Protein AF-A0A3D8U0X0-F1 (afdb_monomer_lite)

Structure (mmCIF, N/CA/C/O backbone):
data_AF-A0A3D8U0X0-F1
#
_entry.id   AF-A0A3D8U0X0-F1
#
loop_
_atom_site.group_PDB
_atom_site.id
_atom_site.type_symbol
_atom_site.label_atom_id
_atom_site.label_alt_id
_atom_site.label_comp_id
_atom_site.label_asym_id
_atom_site.label_entity_id
_atom_site.label_seq_id
_atom_site.pdbx_PDB_ins_code
_atom_site.Cartn_x
_atom_site.Cartn_y
_atom_site.Cartn_z
_atom_site.occupancy
_atom_site.B_iso_or_equiv
_atom_site.auth_seq_id
_atom_site.auth_comp_id
_atom_site.auth_asym_id
_atom_site.auth_atom_id
_atom_site.pdbx_PDB_model_num
ATOM 1 N N . MET A 1 1 ? -2.943 14.953 -5.532 1.00 78.38 1 MET A N 1
ATOM 2 C CA . MET A 1 1 ? -3.248 13.685 -4.848 1.00 78.38 1 MET A CA 1
ATOM 3 C C . MET A 1 1 ? -2.193 12.671 -5.241 1.00 78.38 1 MET A C 1
ATOM 5 O O . MET A 1 1 ? -1.965 12.477 -6.431 1.00 78.38 1 MET A O 1
ATOM 9 N N . THR A 1 2 ? -1.502 12.119 -4.258 1.00 90.06 2 THR A N 1
ATOM 10 C CA . THR A 1 2 ? -0.476 11.087 -4.403 1.00 90.06 2 THR A CA 1
ATOM 11 C C . THR A 1 2 ? -1.114 9.706 -4.557 1.00 90.06 2 THR A C 1
ATOM 13 O O . THR A 1 2 ? -2.301 9.524 -4.270 1.00 90.06 2 THR A O 1
ATOM 16 N N . PHE A 1 3 ? -0.327 8.721 -4.997 1.00 90.62 3 PHE A N 1
ATOM 17 C CA . PHE A 1 3 ? -0.731 7.311 -4.988 1.00 90.62 3 PHE A CA 1
ATOM 18 C C . PHE A 1 3 ? -1.264 6.881 -3.614 1.00 90.62 3 PHE A C 1
ATOM 20 O O . PHE A 1 3 ? -2.337 6.282 -3.542 1.00 90.62 3 PHE A O 1
ATOM 27 N N . THR A 1 4 ? -0.552 7.229 -2.538 1.00 92.94 4 THR A N 1
ATOM 28 C CA . THR A 1 4 ? -0.923 6.878 -1.162 1.00 92.94 4 THR A CA 1
ATOM 29 C C . THR A 1 4 ? -2.285 7.455 -0.796 1.00 92.94 4 THR A C 1
ATOM 31 O O . THR A 1 4 ? -3.192 6.691 -0.484 1.00 92.94 4 THR A O 1
ATOM 34 N N . GLU A 1 5 ? -2.474 8.770 -0.954 1.00 92.56 5 GLU A N 1
ATOM 35 C CA . GLU A 1 5 ? -3.747 9.440 -0.640 1.00 92.56 5 GLU A CA 1
ATOM 36 C C . GLU A 1 5 ? -4.920 8.854 -1.445 1.00 92.56 5 GLU A C 1
ATOM 38 O O . GLU A 1 5 ? -6.023 8.672 -0.927 1.00 92.56 5 GLU A O 1
ATOM 43 N N . LYS A 1 6 ? -4.692 8.534 -2.729 1.00 91.94 6 LYS A N 1
ATOM 44 C CA . LYS A 1 6 ? -5.715 7.921 -3.585 1.00 91.94 6 LYS A CA 1
ATOM 45 C C . LYS A 1 6 ? -6.076 6.519 -3.113 1.00 91.94 6 LYS A C 1
ATOM 47 O O . LYS A 1 6 ? -7.258 6.188 -3.060 1.00 91.94 6 LYS A O 1
ATOM 52 N N . THR A 1 7 ? -5.077 5.709 -2.792 1.00 91.75 7 THR A N 1
ATOM 53 C CA . THR A 1 7 ? -5.253 4.316 -2.371 1.00 91.75 7 THR A CA 1
ATOM 54 C C . THR A 1 7 ? -5.945 4.245 -1.013 1.00 91.75 7 THR A C 1
ATOM 56 O O . THR A 1 7 ? -6.940 3.540 -0.876 1.00 91.75 7 THR A O 1
ATOM 59 N N . GLU A 1 8 ? -5.508 5.052 -0.048 1.00 94.19 8 GLU A N 1
ATOM 60 C CA . GLU A 1 8 ? -6.132 5.179 1.274 1.00 94.19 8 GLU A CA 1
ATOM 61 C C . GLU A 1 8 ? -7.619 5.523 1.173 1.00 94.19 8 GLU A C 1
ATOM 63 O O . GLU A 1 8 ? -8.465 4.810 1.714 1.00 94.19 8 GLU A O 1
ATOM 68 N N . ARG A 1 9 ? -7.955 6.549 0.381 1.00 92.50 9 ARG A N 1
ATOM 69 C CA . ARG A 1 9 ? -9.348 6.940 0.137 1.00 92.50 9 ARG A CA 1
ATOM 70 C C . ARG A 1 9 ? -10.160 5.845 -0.557 1.00 92.50 9 ARG A C 1
ATOM 72 O O . ARG A 1 9 ? -11.339 5.690 -0.263 1.00 92.50 9 ARG A O 1
ATOM 79 N N . THR A 1 10 ? -9.549 5.119 -1.491 1.00 91.19 10 THR A N 1
ATOM 80 C CA . THR A 1 10 ? -10.229 4.090 -2.294 1.00 91.19 10 THR A CA 1
ATOM 81 C C . THR A 1 10 ? -10.564 2.853 -1.463 1.00 91.19 10 THR A C 1
ATOM 83 O O . THR A 1 10 ? -11.656 2.309 -1.591 1.00 91.19 10 THR A O 1
ATOM 86 N N . PHE A 1 11 ? -9.649 2.424 -0.590 1.00 91.12 11 PHE A N 1
ATOM 87 C CA . PHE A 1 11 ? -9.812 1.221 0.234 1.00 91.12 11 PHE A CA 1
ATOM 88 C C . PHE A 1 11 ? -10.294 1.499 1.660 1.00 91.12 11 PHE A C 1
ATOM 90 O O . PHE A 1 11 ? -10.452 0.560 2.438 1.00 91.12 11 PHE A O 1
ATOM 97 N N . ASN A 1 12 ? -10.539 2.768 2.000 1.00 92.94 12 ASN A N 1
ATOM 98 C CA . ASN A 1 12 ? -10.879 3.215 3.350 1.00 92.94 12 ASN A CA 1
ATOM 99 C C . ASN A 1 12 ? -9.861 2.720 4.400 1.00 92.94 12 ASN A C 1
ATOM 101 O O . ASN A 1 12 ? -10.216 2.147 5.432 1.00 92.94 12 ASN A O 1
ATOM 105 N N . VAL A 1 13 ? -8.577 2.910 4.091 1.00 93.38 13 VAL A N 1
ATOM 106 C CA . VAL A 1 13 ? -7.425 2.598 4.955 1.00 93.38 13 VAL A CA 1
ATOM 107 C C . VAL A 1 13 ? -6.610 3.865 5.196 1.00 93.38 13 VAL A C 1
ATOM 109 O O . VAL A 1 13 ? -6.821 4.873 4.526 1.00 93.38 13 VAL A O 1
ATOM 112 N N . SER A 1 14 ? -5.670 3.833 6.135 1.00 95.06 14 SER A N 1
ATOM 113 C CA . SER A 1 14 ? -4.786 4.970 6.420 1.00 95.06 14 SER A CA 1
ATOM 114 C C . SER A 1 14 ? -3.357 4.528 6.721 1.00 95.06 14 SER A C 1
ATOM 116 O O . SER A 1 14 ? -3.084 3.341 6.879 1.00 95.06 14 SER A O 1
ATOM 118 N N . HIS A 1 15 ? -2.425 5.480 6.785 1.00 95.12 15 HIS A N 1
ATOM 119 C CA . HIS A 1 15 ? -1.002 5.233 7.027 1.00 95.12 15 HIS A CA 1
ATOM 120 C C . HIS A 1 15 ? -0.385 4.183 6.088 1.00 95.12 15 HIS A C 1
ATOM 122 O O . HIS A 1 15 ? 0.484 3.417 6.509 1.00 95.12 15 HIS A O 1
ATOM 128 N N . LEU A 1 16 ? -0.821 4.143 4.827 1.00 95.00 16 LEU A N 1
ATOM 129 C CA . LEU A 1 16 ? -0.270 3.239 3.825 1.00 95.00 16 LEU A CA 1
ATOM 130 C C . LEU A 1 16 ? 1.201 3.587 3.562 1.00 95.00 16 LEU A C 1
ATOM 132 O O . LEU A 1 16 ? 1.561 4.725 3.248 1.00 95.00 16 LEU A O 1
ATOM 136 N N . ARG A 1 17 ? 2.058 2.577 3.668 1.00 94.62 17 ARG A N 1
ATOM 137 C CA . ARG A 1 17 ? 3.500 2.651 3.433 1.00 94.62 17 ARG A CA 1
ATOM 138 C C . ARG A 1 17 ? 3.930 1.463 2.595 1.00 94.62 17 ARG A C 1
ATOM 140 O O . ARG A 1 17 ? 3.450 0.361 2.812 1.00 94.62 17 ARG A O 1
ATOM 147 N N . CYS A 1 18 ? 4.842 1.693 1.664 1.00 94.25 18 CYS A N 1
ATOM 148 C CA . CYS A 1 18 ? 5.496 0.633 0.912 1.00 94.25 18 CYS A CA 1
ATOM 149 C C . CYS A 1 18 ? 6.816 0.328 1.620 1.00 94.25 18 CYS A C 1
ATOM 151 O O . CYS A 1 18 ? 7.521 1.263 1.997 1.00 94.25 18 CYS A O 1
ATOM 153 N N . GLU A 1 19 ? 7.154 -0.947 1.779 1.00 90.81 19 GLU A N 1
ATOM 154 C CA . GLU A 1 19 ? 8.343 -1.399 2.525 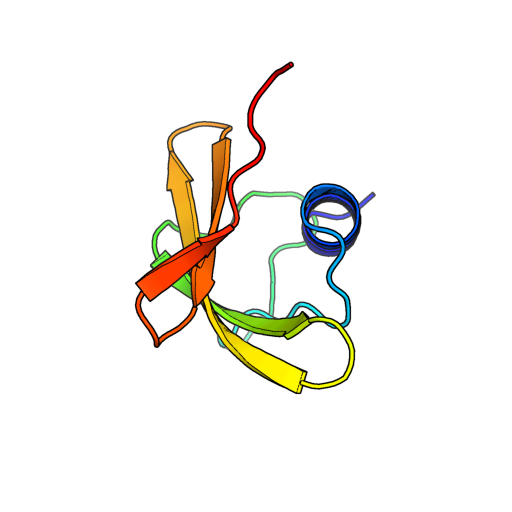1.00 90.81 19 GLU A CA 1
ATOM 155 C C . GLU A 1 19 ? 9.654 -1.217 1.729 1.00 90.81 19 GLU A C 1
ATOM 157 O O . GLU A 1 19 ? 10.741 -1.546 2.199 1.00 90.81 19 GLU A O 1
ATOM 162 N N . ASN A 1 20 ? 9.574 -0.645 0.525 1.00 84.38 20 ASN A N 1
ATOM 163 C CA . ASN A 1 20 ? 10.738 -0.259 -0.266 1.00 84.38 20 ASN A CA 1
ATOM 164 C C . ASN A 1 20 ? 11.520 0.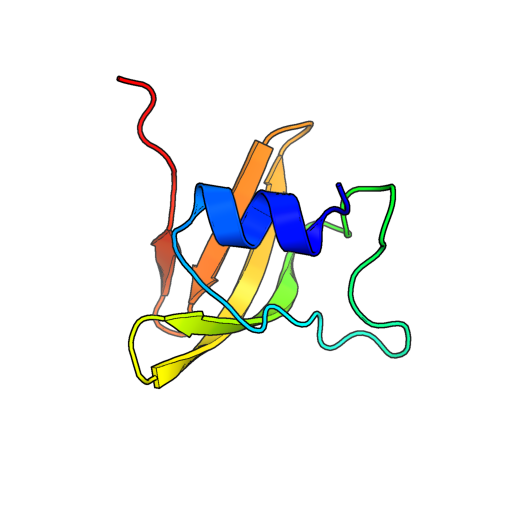885 0.402 1.00 84.38 20 ASN A C 1
ATOM 166 O O . ASN A 1 20 ? 10.940 1.776 1.018 1.00 84.38 20 ASN A O 1
ATOM 170 N N . ILE A 1 21 ? 12.839 0.926 0.176 1.00 74.06 21 ILE A N 1
ATOM 171 C CA . ILE A 1 21 ? 13.772 1.925 0.747 1.00 74.06 21 ILE A CA 1
ATOM 172 C C . ILE A 1 21 ? 13.316 3.380 0.493 1.00 74.06 21 ILE A C 1
ATOM 174 O O . ILE A 1 21 ? 13.572 4.263 1.307 1.00 74.06 21 ILE A O 1
ATOM 178 N N . GLY A 1 22 ? 12.614 3.636 -0.617 1.00 80.81 22 GLY A N 1
ATOM 179 C CA . GLY A 1 22 ? 12.078 4.955 -0.980 1.00 80.81 22 GLY A CA 1
ATOM 180 C C . GLY A 1 22 ? 10.621 5.218 -0.575 1.00 80.81 22 GLY A C 1
ATOM 181 O O . GLY A 1 22 ? 10.080 6.261 -0.940 1.00 80.81 22 GLY A O 1
ATOM 182 N N . GLY A 1 23 ? 9.963 4.292 0.128 1.00 87.38 23 GLY A N 1
ATOM 183 C CA . GLY A 1 23 ? 8.527 4.348 0.397 1.00 87.38 23 GLY A CA 1
ATOM 184 C C . GLY A 1 23 ? 7.672 4.175 -0.864 1.00 87.38 23 GLY A C 1
ATOM 185 O O . GLY A 1 23 ? 8.133 3.680 -1.897 1.00 87.38 23 GLY A O 1
ATOM 186 N N . CYS A 1 24 ? 6.393 4.559 -0.783 1.00 89.25 24 CYS A N 1
ATOM 187 C CA . CYS A 1 24 ? 5.514 4.494 -1.949 1.00 89.25 24 CYS A CA 1
ATOM 188 C C . CYS A 1 24 ? 5.833 5.618 -2.948 1.00 89.25 24 CYS A C 1
ATOM 190 O O . CYS A 1 24 ? 5.989 6.773 -2.540 1.00 89.25 24 CYS A O 1
ATOM 192 N N . PRO A 1 25 ? 5.866 5.329 -4.262 1.00 88.19 25 PRO A N 1
ATOM 193 C CA . PRO A 1 25 ? 6.002 6.368 -5.272 1.00 88.19 25 PRO A CA 1
ATOM 194 C C . PRO A 1 25 ? 4.828 7.350 -5.200 1.00 88.19 25 PRO A C 1
ATOM 196 O O . PRO A 1 25 ? 3.677 6.953 -5.080 1.00 88.19 25 PRO A O 1
ATOM 199 N N . SER A 1 26 ? 5.101 8.649 -5.314 1.00 84.88 26 SER A N 1
ATOM 200 C CA . SER A 1 26 ? 4.066 9.679 -5.151 1.00 84.88 26 SER A CA 1
ATOM 201 C C . SER A 1 26 ? 3.205 9.889 -6.401 1.00 84.88 26 SER A C 1
ATOM 203 O O . SER A 1 26 ? 1.996 10.080 -6.280 1.00 84.88 26 SER A O 1
ATOM 205 N N . LYS A 1 27 ? 3.811 9.864 -7.598 1.00 84.12 27 LYS A N 1
ATOM 206 C CA . LYS A 1 27 ? 3.162 10.217 -8.880 1.00 84.12 27 LYS A CA 1
ATOM 207 C C . LYS A 1 27 ? 2.923 9.044 -9.836 1.00 84.12 27 LYS A C 1
ATOM 209 O O . LYS A 1 27 ? 2.296 9.239 -10.871 1.00 84.12 27 LYS A O 1
ATOM 214 N N . LYS A 1 28 ? 3.439 7.855 -9.525 1.00 87.94 28 LYS A N 1
ATOM 215 C CA . LYS A 1 28 ? 3.317 6.650 -10.358 1.00 87.94 28 LYS A CA 1
ATOM 216 C C . LYS A 1 28 ? 2.804 5.483 -9.525 1.00 87.94 28 LYS A C 1
ATOM 218 O O . LYS A 1 28 ? 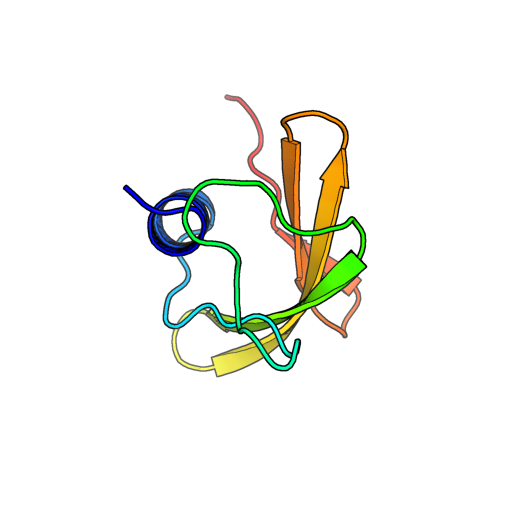2.874 5.539 -8.299 1.00 87.94 28 LYS A O 1
ATOM 223 N N . LEU A 1 29 ? 2.311 4.447 -10.195 1.00 90.44 29 LEU A N 1
ATOM 224 C CA . LEU A 1 29 ? 2.010 3.181 -9.537 1.00 90.44 29 LEU A CA 1
ATOM 225 C C . LEU A 1 29 ? 3.321 2.519 -9.069 1.00 90.44 29 LEU A C 1
ATOM 227 O O . LEU A 1 29 ? 4.350 2.672 -9.740 1.00 90.44 29 LEU A O 1
ATOM 231 N N . PRO A 1 30 ? 3.316 1.843 -7.909 1.00 91.69 30 PRO A N 1
ATOM 232 C CA . PRO A 1 30 ? 4.403 0.953 -7.526 1.00 91.69 30 PRO A CA 1
ATOM 233 C C . PRO A 1 30 ? 4.453 -0.268 -8.456 1.00 91.69 30 PRO A C 1
ATOM 235 O O . PRO A 1 30 ? 3.571 -0.465 -9.290 1.00 91.69 30 PRO A O 1
ATOM 238 N N . GLU A 1 31 ? 5.501 -1.075 -8.330 1.00 92.88 31 GLU A N 1
ATOM 239 C CA . GLU A 1 31 ? 5.585 -2.353 -9.041 1.00 92.88 31 GLU A CA 1
ATOM 240 C C . GLU A 1 31 ? 4.530 -3.328 -8.500 1.00 92.88 31 GLU A C 1
ATOM 242 O O . GLU A 1 31 ? 4.139 -3.241 -7.328 1.00 92.88 31 GLU A O 1
ATOM 247 N N . ASP A 1 32 ? 4.061 -4.253 -9.342 1.00 92.06 32 ASP A N 1
ATOM 248 C CA . ASP A 1 32 ? 3.168 -5.317 -8.882 1.00 92.06 32 ASP A CA 1
ATOM 249 C C . ASP A 1 32 ? 3.822 -6.105 -7.738 1.00 92.06 32 ASP A C 1
ATOM 251 O O . ASP A 1 32 ? 5.036 -6.312 -7.712 1.00 92.06 32 ASP A O 1
ATOM 255 N N . ARG A 1 33 ? 3.003 -6.519 -6.769 1.00 92.50 33 ARG A N 1
ATOM 256 C CA . ARG A 1 33 ? 3.416 -7.187 -5.525 1.00 92.50 33 ARG A CA 1
ATOM 257 C C . ARG A 1 33 ? 4.381 -6.387 -4.648 1.00 92.50 33 ARG A C 1
ATOM 259 O O . ARG A 1 33 ? 5.067 -6.977 -3.815 1.00 92.50 33 ARG A O 1
ATOM 266 N N . THR A 1 34 ? 4.405 -5.058 -4.759 1.00 94.25 34 THR A N 1
ATOM 267 C CA . THR A 1 34 ? 5.153 -4.217 -3.812 1.00 94.25 34 THR A CA 1
ATOM 268 C C . THR A 1 34 ? 4.661 -4.471 -2.387 1.00 94.25 34 THR A C 1
ATOM 270 O O . THR A 1 34 ? 3.473 -4.310 -2.103 1.00 94.25 34 THR A O 1
ATOM 273 N N . GLU A 1 35 ? 5.567 -4.854 -1.486 1.00 95.44 35 GLU A N 1
ATOM 274 C CA . GLU A 1 35 ? 5.247 -5.027 -0.069 1.00 95.44 35 GLU A CA 1
ATOM 275 C C . GLU A 1 35 ? 4.791 -3.706 0.550 1.00 95.44 35 GLU A C 1
ATOM 277 O O . GLU A 1 35 ? 5.378 -2.644 0.312 1.00 95.44 35 GLU A O 1
ATOM 282 N N . ALA A 1 36 ? 3.740 -3.774 1.359 1.00 95.56 36 ALA A N 1
ATOM 283 C CA . ALA A 1 36 ? 3.155 -2.609 1.990 1.00 95.56 36 ALA A CA 1
ATOM 284 C C . ALA A 1 36 ? 2.538 -2.929 3.350 1.00 95.56 36 ALA A C 1
ATOM 286 O O . ALA A 1 36 ? 2.117 -4.053 3.627 1.00 95.56 36 ALA A O 1
ATOM 287 N N . THR A 1 37 ? 2.427 -1.892 4.168 1.00 95.50 37 THR A N 1
ATOM 288 C CA . THR A 1 37 ? 1.723 -1.902 5.445 1.00 95.50 37 THR A CA 1
ATOM 289 C C . THR A 1 37 ? 0.708 -0.765 5.461 1.00 95.50 37 THR A C 1
ATOM 291 O O . THR A 1 37 ? 1.010 0.341 5.018 1.00 95.50 37 THR A O 1
ATOM 294 N N . TRP A 1 38 ? -0.495 -1.008 5.973 1.00 95.44 38 TRP A N 1
ATOM 295 C CA . TRP A 1 38 ? -1.528 0.018 6.156 1.00 95.44 38 TRP A CA 1
ATOM 296 C C . TRP A 1 38 ? -2.318 -0.218 7.441 1.00 95.44 38 TRP A C 1
ATOM 298 O O . TRP A 1 38 ? -2.353 -1.323 7.976 1.00 95.44 38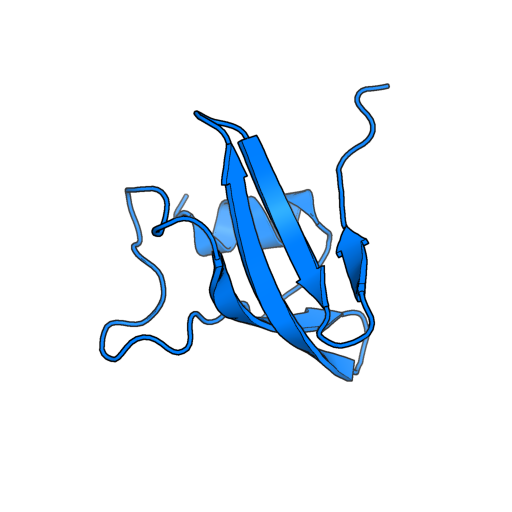 TRP A O 1
ATOM 308 N N . LEU A 1 39 ? -2.971 0.823 7.942 1.00 94.94 39 LEU A N 1
ATOM 309 C CA . LEU A 1 39 ? -3.917 0.759 9.044 1.00 94.94 39 LEU A CA 1
ATOM 310 C C . LEU A 1 39 ? -5.326 0.517 8.489 1.00 94.94 39 LEU A C 1
ATOM 312 O O . LEU A 1 39 ? -5.845 1.303 7.697 1.00 94.94 39 LEU A O 1
ATOM 316 N N . GLN A 1 40 ? -5.958 -0.570 8.925 1.00 91.31 40 GLN A N 1
ATOM 317 C CA . GLN A 1 40 ? -7.360 -0.868 8.650 1.00 91.31 40 GLN A CA 1
ATOM 318 C C . GLN A 1 40 ? -8.134 -0.876 9.970 1.00 91.31 40 GLN A C 1
ATOM 320 O O . GLN A 1 40 ? -7.909 -1.720 10.844 1.00 91.31 40 GLN A O 1
ATOM 325 N N . GLY A 1 41 ? -9.033 0.095 10.143 1.00 89.06 41 GLY A N 1
ATOM 326 C CA . GLY A 1 41 ? -9.652 0.354 11.442 1.00 89.06 41 GLY A CA 1
ATOM 327 C C . GLY A 1 41 ? -8.582 0.712 12.477 1.00 89.06 41 GLY A C 1
ATOM 328 O O . GLY A 1 41 ? -7.945 1.751 12.363 1.00 89.06 41 GLY A O 1
ATOM 329 N N . ASN A 1 42 ? -8.359 -0.167 13.459 1.00 92.31 42 ASN A N 1
ATOM 330 C CA . ASN A 1 42 ? -7.350 0.024 14.509 1.00 92.31 42 ASN A CA 1
ATOM 331 C C . ASN A 1 42 ? -6.214 -1.015 14.463 1.00 92.31 42 ASN A C 1
ATOM 333 O O . ASN A 1 42 ? -5.549 -1.258 15.470 1.00 92.31 42 ASN A O 1
ATOM 337 N N . ARG A 1 43 ? -6.031 -1.700 13.324 1.00 92.00 43 ARG A N 1
ATOM 338 C CA . ARG A 1 43 ? -5.019 -2.753 13.159 1.00 92.00 43 ARG A CA 1
ATOM 339 C C . ARG A 1 43 ? -4.130 -2.481 11.960 1.00 92.00 43 ARG A C 1
ATOM 341 O O . ARG A 1 43 ? -4.627 -2.215 10.869 1.00 92.00 43 ARG A O 1
ATOM 348 N N . TYR A 1 44 ? -2.822 -2.591 12.168 1.00 93.00 44 TYR A N 1
ATOM 349 C CA . TYR A 1 44 ? -1.870 -2.603 11.068 1.00 93.00 44 TYR A CA 1
ATOM 350 C C . TYR A 1 44 ? -1.928 -3.949 10.352 1.00 93.00 44 TYR A C 1
ATOM 352 O O . TYR A 1 44 ? -1.833 -5.007 10.975 1.00 93.00 44 TYR A O 1
ATOM 360 N N . VAL A 1 45 ? -2.092 -3.887 9.039 1.00 93.94 45 VAL A N 1
ATOM 361 C CA . VAL A 1 45 ? -2.090 -5.023 8.130 1.00 93.94 45 VAL A CA 1
ATOM 362 C C . VAL A 1 45 ? -0.843 -4.905 7.272 1.00 93.94 45 VAL A C 1
ATOM 364 O O . VAL A 1 45 ? -0.627 -3.876 6.636 1.00 93.94 45 VAL A O 1
ATOM 367 N N . LYS A 1 46 ? -0.026 -5.959 7.267 1.00 94.69 46 LYS A N 1
ATOM 368 C CA . LYS A 1 46 ? 1.078 -6.125 6.319 1.00 94.69 46 LYS A CA 1
ATOM 369 C C . LYS A 1 46 ? 0.587 -6.950 5.135 1.00 94.69 46 LYS A C 1
ATOM 371 O O . LYS A 1 46 ? -0.193 -7.883 5.328 1.00 94.69 46 LYS A O 1
ATOM 376 N N . GLY A 1 47 ? 1.043 -6.633 3.934 1.00 95.00 47 GLY A N 1
ATOM 377 C CA . GLY A 1 47 ? 0.600 -7.288 2.716 1.00 95.00 47 GLY A CA 1
ATOM 378 C C . GLY A 1 47 ? 1.325 -6.790 1.473 1.00 95.00 47 GLY A C 1
ATOM 379 O O . GLY A 1 47 ? 2.469 -6.344 1.546 1.00 95.00 47 GLY A O 1
ATOM 380 N N . TRP A 1 48 ? 0.639 -6.856 0.335 1.00 95.12 48 TRP A N 1
ATOM 381 C CA . TRP A 1 48 ? 1.160 -6.465 -0.970 1.00 95.12 48 TRP A CA 1
ATOM 382 C C . TRP A 1 48 ? 0.168 -5.584 -1.721 1.00 95.12 48 TRP A C 1
ATOM 384 O O . TRP A 1 48 ? -1.049 -5.759 -1.624 1.00 95.12 48 TRP A O 1
ATOM 394 N N . ILE A 1 49 ? 0.706 -4.664 -2.512 1.00 93.56 49 ILE A N 1
ATOM 395 C CA . ILE A 1 49 ? -0.041 -3.898 -3.501 1.00 93.56 49 ILE A CA 1
ATOM 396 C C . ILE A 1 49 ? -0.035 -4.700 -4.798 1.00 93.56 49 ILE A C 1
ATOM 398 O O . ILE A 1 49 ? 1.030 -5.004 -5.329 1.00 93.56 49 ILE A O 1
ATOM 402 N N . LEU A 1 50 ? -1.218 -5.026 -5.309 1.00 93.12 50 LEU A N 1
ATOM 403 C CA . LEU A 1 50 ? -1.368 -5.607 -6.638 1.00 93.12 50 LEU A CA 1
ATOM 404 C C . LE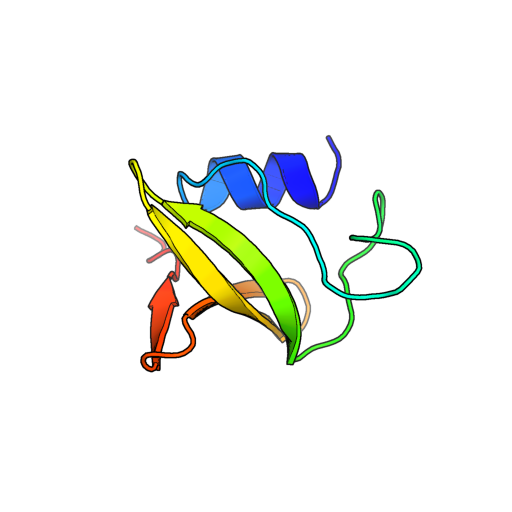U A 1 50 ? -1.576 -4.505 -7.667 1.00 93.12 50 LEU A C 1
ATOM 406 O O . LEU A 1 50 ? -2.363 -3.585 -7.430 1.00 93.12 50 LEU A O 1
ATOM 410 N N . VAL A 1 51 ? -0.898 -4.621 -8.806 1.00 91.12 51 VAL A N 1
ATOM 411 C CA . VAL A 1 51 ? -1.020 -3.693 -9.932 1.00 91.12 51 VAL A CA 1
ATOM 412 C C . VAL A 1 51 ? -1.308 -4.478 -11.207 1.00 91.12 51 VAL A C 1
ATOM 414 O O . VAL A 1 51 ? -0.480 -5.254 -11.669 1.00 91.12 51 VAL A O 1
ATOM 417 N N . ASP A 1 52 ? -2.483 -4.238 -11.791 1.00 88.69 52 ASP A N 1
ATOM 418 C CA . ASP A 1 52 ? -2.912 -4.809 -13.074 1.00 88.69 52 ASP A CA 1
ATOM 419 C C . ASP A 1 52 ? -3.300 -3.673 -14.032 1.00 88.69 52 ASP A C 1
ATOM 421 O O . ASP A 1 52 ? -4.391 -3.094 -13.959 1.00 88.69 52 ASP A O 1
ATOM 425 N N . GLY A 1 53 ? -2.352 -3.276 -14.885 1.00 87.62 53 GLY A N 1
ATOM 426 C CA . GLY A 1 53 ? -2.469 -2.080 -15.717 1.00 87.62 53 GLY A CA 1
ATOM 427 C C . GLY A 1 53 ? -2.680 -0.827 -14.863 1.00 87.62 53 GLY A C 1
ATOM 428 O O . GLY A 1 53 ? -1.775 -0.380 -14.164 1.00 87.62 53 GLY A O 1
ATOM 429 N N . ASN A 1 54 ? -3.892 -0.269 -14.909 1.00 85.12 54 ASN A N 1
ATOM 430 C CA . ASN A 1 54 ? -4.280 0.907 -14.118 1.00 85.12 54 ASN A CA 1
ATOM 431 C C . ASN A 1 54 ? -5.082 0.559 -12.852 1.00 85.12 54 ASN A C 1
ATOM 433 O O . ASN A 1 54 ? -5.534 1.464 -12.145 1.00 85.12 54 ASN A O 1
ATOM 437 N N . LYS A 1 55 ? -5.300 -0.732 -12.580 1.00 87.06 55 LYS A N 1
ATOM 438 C CA . LYS A 1 55 ? -6.017 -1.215 -11.399 1.00 87.06 55 LYS A CA 1
ATOM 439 C C . LYS A 1 55 ? -5.036 -1.453 -10.261 1.00 87.06 55 LYS A C 1
ATOM 441 O O . LYS A 1 55 ? -3.923 -1.926 -10.475 1.00 87.06 55 LYS A O 1
ATOM 446 N N . VAL A 1 56 ? -5.480 -1.131 -9.053 1.00 91.00 56 VAL A N 1
ATOM 447 C CA . VAL A 1 56 ? -4.721 -1.303 -7.813 1.00 91.00 56 VAL A CA 1
ATOM 448 C C . VAL A 1 56 ? -5.561 -2.144 -6.865 1.00 91.00 56 VAL A C 1
ATOM 450 O O . VAL A 1 56 ? -6.774 -1.952 -6.812 1.00 91.00 56 VAL A O 1
ATOM 453 N N . GLY A 1 57 ? -4.933 -3.052 -6.123 1.00 92.88 57 GLY A N 1
ATOM 454 C CA . GLY A 1 57 ? -5.548 -3.808 -5.029 1.00 92.88 57 GLY A CA 1
ATOM 455 C C . GLY A 1 57 ? -4.625 -3.878 -3.815 1.00 92.88 57 GLY A C 1
ATOM 456 O O . GLY A 1 57 ? -3.409 -3.767 -3.962 1.00 92.88 57 GLY A O 1
ATOM 457 N N . LEU A 1 58 ? -5.188 -4.077 -2.620 1.00 94.06 58 LEU A N 1
ATOM 458 C CA . LEU A 1 58 ? -4.418 -4.352 -1.401 1.00 94.06 58 LEU A CA 1
ATOM 459 C C . LEU A 1 58 ? -4.697 -5.781 -0.940 1.00 94.06 58 LEU A C 1
ATOM 461 O O . LEU A 1 58 ? -5.845 -6.123 -0.668 1.00 94.06 58 LEU A O 1
ATOM 465 N N . VAL A 1 59 ? -3.666 -6.614 -0.831 1.00 94.12 59 VAL A N 1
ATOM 466 C CA . VAL A 1 59 ? -3.783 -8.000 -0.356 1.00 94.12 59 VAL A CA 1
ATOM 467 C C . VAL A 1 59 ? -3.058 -8.140 0.965 1.00 94.12 59 VAL A C 1
ATOM 469 O O . VAL A 1 59 ? -1.837 -8.037 1.000 1.00 94.12 59 VAL A O 1
ATOM 472 N N . GLY A 1 60 ? -3.790 -8.377 2.052 1.00 92.19 60 GLY A N 1
ATOM 473 C CA . GLY A 1 60 ? -3.191 -8.677 3.351 1.00 92.19 60 GLY A CA 1
ATOM 474 C C . GLY A 1 60 ? -2.410 -9.995 3.332 1.00 92.19 60 GLY A C 1
ATOM 475 O O . GLY A 1 60 ? -2.701 -10.896 2.547 1.00 92.19 60 GLY A O 1
ATOM 476 N N . SER A 1 61 ? -1.446 -10.148 4.239 1.00 86.25 61 SER A N 1
ATOM 477 C CA . SER A 1 61 ? -0.642 -11.371 4.405 1.00 86.25 61 SER A CA 1
ATOM 478 C C . SER A 1 61 ? -1.471 -12.623 4.712 1.00 86.25 61 SER A C 1
ATOM 480 O O . SER A 1 61 ? -1.033 -13.742 4.462 1.00 86.25 61 SER A O 1
ATOM 482 N N . ASN A 1 62 ? -2.691 -12.436 5.213 1.00 80.81 62 ASN A N 1
ATOM 483 C CA . ASN A 1 62 ? -3.695 -13.475 5.431 1.00 80.81 62 ASN A CA 1
ATOM 484 C C . ASN A 1 62 ? -4.493 -13.850 4.165 1.00 80.81 62 ASN A C 1
ATOM 486 O O . ASN A 1 62 ? -5.450 -14.615 4.259 1.00 80.81 62 ASN A O 1
ATOM 490 N N . GLY A 1 63 ? -4.144 -13.296 3.002 1.00 77.38 63 GLY A N 1
ATOM 491 C CA . GLY A 1 63 ? -4.818 -13.541 1.728 1.00 77.38 63 GLY A CA 1
ATOM 492 C C . GLY A 1 63 ? -6.100 -12.730 1.512 1.00 77.38 63 GLY A C 1
ATOM 493 O O . GLY A 1 63 ? -6.774 -12.935 0.504 1.00 77.38 63 GLY A O 1
ATOM 494 N N . ILE A 1 64 ? -6.457 -11.805 2.414 1.00 81.12 64 ILE A N 1
ATOM 495 C CA . ILE A 1 64 ? -7.627 -10.938 2.218 1.00 81.12 64 ILE A CA 1
ATOM 496 C C . ILE A 1 64 ? -7.301 -9.883 1.161 1.00 81.12 64 ILE A C 1
ATOM 498 O O . ILE A 1 64 ? -6.504 -8.978 1.405 1.00 81.12 64 ILE A O 1
ATOM 502 N N . LEU A 1 65 ? -7.959 -9.980 0.006 1.00 84.00 65 LEU A N 1
ATOM 503 C CA . LEU A 1 65 ? -7.925 -8.965 -1.040 1.00 84.00 65 LEU A CA 1
ATOM 504 C C . LEU A 1 65 ? -8.998 -7.902 -0.779 1.00 84.00 65 LEU A C 1
ATOM 506 O O . LEU A 1 65 ? -10.197 -8.175 -0.842 1.00 84.00 65 LEU A O 1
ATOM 510 N N . LEU A 1 66 ? -8.559 -6.670 -0.542 1.00 80.62 66 LEU A N 1
ATOM 511 C CA . LEU A 1 66 ? -9.395 -5.484 -0.635 1.00 80.62 66 LEU A CA 1
ATOM 512 C C . LEU A 1 66 ? -9.436 -5.071 -2.108 1.00 80.62 66 LEU A C 1
ATOM 514 O O . LEU A 1 66 ? -8.435 -4.643 -2.683 1.00 80.62 66 LEU A O 1
ATOM 518 N N . THR A 1 67 ? -10.606 -5.237 -2.717 1.00 73.50 67 THR A N 1
ATOM 519 C CA . THR A 1 67 ? -10.911 -4.774 -4.070 1.00 73.50 67 THR A CA 1
ATOM 520 C C . THR A 1 67 ? -12.138 -3.876 -4.025 1.00 73.50 67 THR A C 1
ATOM 522 O O . THR A 1 67 ? -13.014 -4.054 -3.174 1.00 73.50 67 THR A O 1
ATOM 525 N N . VAL A 1 68 ? -12.215 -2.914 -4.939 1.00 59.75 68 VAL A N 1
ATOM 526 C CA . VAL A 1 68 ? -13.446 -2.156 -5.156 1.00 59.75 68 VAL A CA 1
ATOM 527 C C . VAL A 1 68 ? -14.320 -3.001 -6.079 1.00 59.75 68 VAL A C 1
ATOM 529 O O . VAL A 1 68 ? -13.907 -3.325 -7.191 1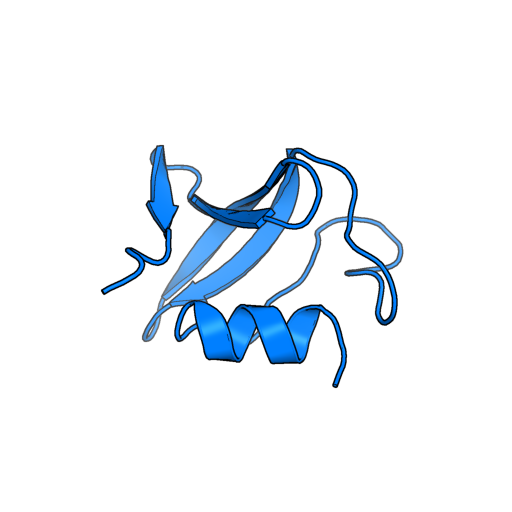.00 59.75 68 VAL A O 1
ATOM 532 N N . LYS A 1 69 ? -15.520 -3.383 -5.633 1.00 44.69 69 LYS A N 1
ATOM 533 C CA . LYS A 1 69 ? -16.563 -3.788 -6.581 1.00 44.69 69 LYS A CA 1
ATOM 534 C C . LYS A 1 69 ? -17.043 -2.507 -7.255 1.00 44.69 69 LYS A C 1
ATOM 536 O O . LYS A 1 69 ? -17.530 -1.623 -6.555 1.00 44.69 69 LYS A O 1
ATOM 541 N N . GLU A 1 70 ? -16.856 -2.382 -8.567 1.00 37.34 70 GLU A N 1
ATOM 542 C CA . GLU A 1 70 ? -17.614 -1.382 -9.322 1.00 37.34 70 GLU A CA 1
ATOM 543 C C . GLU A 1 70 ? -19.101 -1.698 -9.115 1.00 37.34 70 GLU A C 1
ATOM 545 O O . GLU A 1 70 ? -19.515 -2.848 -9.295 1.00 37.34 70 GLU A O 1
ATOM 550 N N . SER A 1 71 ? -19.846 -0.714 -8.607 1.00 33.84 71 SER A N 1
ATOM 551 C CA . SER A 1 71 ? -21.305 -0.775 -8.483 1.00 33.84 71 SER A CA 1
ATOM 552 C C . SER A 1 71 ? -21.968 -0.748 -9.851 1.00 33.84 71 SER A C 1
ATOM 554 O O . SER A 1 71 ? -21.469 0.007 -10.716 1.00 33.84 71 SER A O 1
#

Secondary structure (DSSP, 8-state):
--HHHHHHHHHT-EEEEE-STT-S-SSSPPPTTEEEEEEETTEEEEEEEEEETTEEEEEETTS-EE-PPP-

Foldseek 3Di:
DFPQVVVCVQLVWAPKWFPDPVIAGGHDHDDAQGWIWIGDPNDIFTGGWGDDPPAIWTAGPVRDIRHDDDD

Radius of gyration: 11.07 Å; chains: 1; bounding box: 35×27×30 Å

pLDDT: mean 87.41, std 12.06, range [33.84, 95.56]

Organism: Bifidobacterium longum (NCBI:txid216816)

Sequence (71 aa):
MTFTEKTERTFNVSHLRCENIGGCPSKKLPEDRTEATWLQGNRYVKGWILVDGNKVGLVGSNGILLTVKES